Protein AF-A0A170S9W8-F1 (afdb_monomer)

Foldseek 3Di:
DDDFAKWWKWKDFAPDPWIWTDMWGQDPQQWTWDKTDTPDDDWKIKTKIWGWDDDPDPPAFIKIFIKIWIFTPDVPGDTDDIDTDIFTFDDDPNKTWGDDPGMIMITHPPDPPPPPDDDDPPPPDDPDDDDDDDDDDDDDDDDDDDDDDDDDD

Nearest PDB structures (foldseek):
  6x1k-assembly1_A  TM=5.257E-01  e=1.165E+00  synthetic construct
  2y0k-assembly1_A  TM=4.604E-01  e=7.421E+00  Pseudomonas aeruginosa PAO1

Sequence (153 aa):
MTIFGEFDVNITINGNPMHYVGKITVDSDGNFNTDLHLDHGVGTLGHFTGHLDFSDDDDETPILCYEFTQHALSPGLPEVGEHSGYVESVSKEGDLVFNGHDITISFHKAEEQNVQKVQEEEQEAAEIQPQEAQEVQPQEAQEVQPQEVQNAE

pLDDT: mean 74.1, std 22.38, range [33.66, 97.31]

Radius of gyration: 29.6 Å; Cα contacts (8 Å, |Δi|>4): 264; chains: 1; bounding box: 52×80×70 Å

Mean predicted aligned error: 15.27 Å

Solvent-accessible surface area (backbone atoms only — not comparable to full-atom values): 9623 Å² total; per-residue (Å²): 107,90,85,64,44,62,24,40,36,42,39,38,40,64,99,48,94,60,41,34,34,42,59,44,53,31,41,98,84,25,35,36,74,35,68,26,40,44,74,74,78,85,58,54,39,34,41,42,35,36,36,49,49,70,68,94,52,70,85,62,69,46,30,40,38,40,40,37,37,31,24,38,80,52,96,81,48,54,76,78,48,76,50,72,53,76,29,57,44,45,83,52,99,84,27,45,32,27,72,48,96,55,37,38,41,35,39,35,66,64,68,82,74,74,91,76,84,84,86,90,84,82,91,85,85,78,95,73,84,90,77,80,90,83,91,81,88,91,84,77,90,79,89,84,87,88,83,79,90,84,82,87,134

Secondary structure (DSSP, 8-state):
----EEEEEEEEETTS--EEEEEEEE-TTSEEEEEEEESS-SSEEEEEEEEEE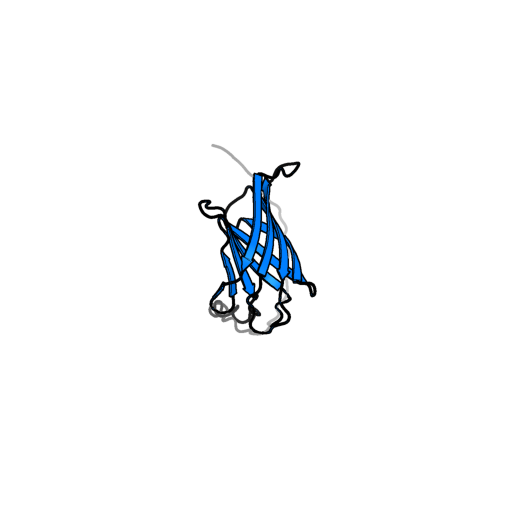--SSTTPPPEEEEEEEEEESSTT--EEEEEEEEEEEEEETTEEEEE-SSEEEEEEE--------S-SS--SS----------------------------

Structure (mmCIF, N/CA/C/O backbone):
data_AF-A0A170S9W8-F1
#
_entry.id   AF-A0A170S9W8-F1
#
loop_
_atom_site.group_PDB
_atom_site.id
_atom_site.type_symbol
_atom_site.label_atom_id
_atom_site.label_alt_id
_atom_site.label_comp_id
_atom_site.label_asym_id
_atom_site.label_entity_id
_atom_site.label_seq_id
_atom_site.pdbx_PDB_ins_code
_atom_site.Cartn_x
_atom_site.Cartn_y
_atom_site.Cartn_z
_atom_site.occupancy
_atom_site.B_iso_or_equiv
_atom_site.auth_seq_id
_atom_site.auth_comp_id
_atom_site.auth_asym_id
_atom_site.auth_atom_id
_atom_site.pdbx_PDB_model_num
ATOM 1 N N . MET A 1 1 ? 13.539 -4.249 -15.053 1.00 54.19 1 MET A N 1
ATOM 2 C CA . MET A 1 1 ? 12.972 -5.488 -14.433 1.00 54.19 1 MET A CA 1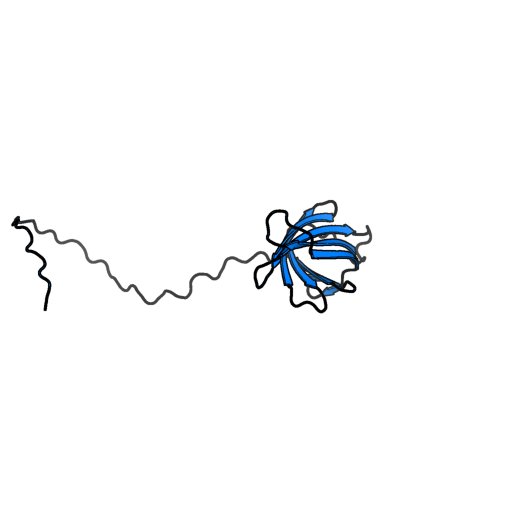
ATOM 3 C C . MET A 1 1 ? 11.504 -5.280 -14.070 1.00 54.19 1 MET A C 1
ATOM 5 O O . MET A 1 1 ? 11.224 -4.509 -13.165 1.00 54.19 1 MET A O 1
ATOM 9 N N . THR A 1 2 ? 10.560 -5.952 -14.734 1.00 59.78 2 THR A N 1
ATOM 10 C CA . THR A 1 2 ? 9.125 -5.750 -14.460 1.00 59.78 2 THR A CA 1
ATOM 11 C C . THR A 1 2 ? 8.618 -6.672 -13.348 1.00 59.78 2 THR A C 1
ATOM 13 O O . THR A 1 2 ? 8.857 -7.882 -13.384 1.00 59.78 2 THR A O 1
ATOM 16 N N . ILE A 1 3 ? 7.954 -6.104 -12.337 1.00 71.75 3 ILE A N 1
ATOM 17 C CA . ILE A 1 3 ? 7.561 -6.799 -11.104 1.00 71.75 3 ILE A CA 1
ATOM 18 C C . ILE A 1 3 ? 6.029 -6.875 -11.053 1.00 71.75 3 ILE A C 1
ATOM 20 O O . ILE A 1 3 ? 5.367 -5.977 -10.551 1.00 71.75 3 ILE A O 1
ATOM 24 N N . PHE A 1 4 ? 5.475 -7.961 -11.593 1.00 84.25 4 PHE A N 1
ATOM 25 C CA . PHE A 1 4 ? 4.040 -8.263 -11.566 1.00 84.25 4 PHE A CA 1
ATOM 26 C C . PHE A 1 4 ? 3.780 -9.566 -10.813 1.00 84.25 4 PHE A C 1
ATOM 28 O O . PHE A 1 4 ? 4.656 -10.436 -10.762 1.00 84.25 4 PHE A O 1
ATOM 35 N N . GLY A 1 5 ? 2.565 -9.729 -10.288 1.00 88.38 5 GLY A N 1
ATOM 36 C CA . GLY A 1 5 ? 2.130 -10.959 -9.625 1.00 88.38 5 GLY A CA 1
ATOM 37 C C . GLY A 1 5 ? 1.759 -10.779 -8.157 1.00 88.38 5 GLY A C 1
ATOM 38 O O . GLY A 1 5 ? 1.448 -9.677 -7.709 1.00 88.38 5 GLY A O 1
ATOM 39 N N . GLU A 1 6 ? 1.729 -11.897 -7.435 1.00 93.00 6 GLU A N 1
ATOM 40 C CA . GLU A 1 6 ? 1.321 -11.945 -6.031 1.00 93.00 6 GLU A CA 1
ATOM 41 C C . GLU A 1 6 ? 2.486 -11.595 -5.096 1.00 93.00 6 GLU A C 1
ATOM 43 O O . GLU A 1 6 ? 3.599 -12.108 -5.251 1.00 93.00 6 GLU A O 1
ATOM 48 N N . PHE A 1 7 ? 2.204 -10.752 -4.105 1.00 92.62 7 PHE A N 1
ATOM 49 C CA . PHE A 1 7 ? 3.130 -10.393 -3.035 1.00 92.62 7 PHE A CA 1
ATOM 50 C C . PHE A 1 7 ? 2.437 -10.511 -1.686 1.00 92.62 7 PHE A C 1
ATOM 52 O O . PHE A 1 7 ? 1.280 -10.106 -1.540 1.00 92.62 7 PHE A O 1
ATOM 59 N N . ASP A 1 8 ? 3.180 -10.991 -0.696 1.00 94.62 8 ASP A N 1
ATOM 60 C CA . ASP A 1 8 ? 2.837 -10.778 0.701 1.00 94.62 8 ASP A CA 1
ATOM 61 C C . ASP A 1 8 ? 3.219 -9.338 1.069 1.00 94.62 8 ASP A C 1
ATOM 63 O O . ASP A 1 8 ? 4.320 -8.869 0.765 1.00 94.62 8 ASP A O 1
ATOM 67 N N . VAL A 1 9 ? 2.299 -8.618 1.703 1.00 95.44 9 VAL A N 1
ATOM 68 C CA . VAL A 1 9 ? 2.466 -7.209 2.064 1.00 95.44 9 VAL A CA 1
ATOM 69 C C . VAL A 1 9 ? 2.449 -7.058 3.567 1.00 95.44 9 VAL A C 1
ATOM 71 O O . VAL A 1 9 ? 1.549 -7.568 4.234 1.00 95.44 9 VAL A O 1
ATOM 74 N N . ASN A 1 10 ? 3.408 -6.289 4.075 1.00 95.50 10 ASN A N 1
ATOM 75 C CA . ASN A 1 10 ? 3.448 -5.836 5.457 1.00 95.50 10 ASN A CA 1
ATOM 76 C C . ASN A 1 10 ? 3.433 -4.302 5.491 1.00 95.50 10 ASN A C 1
ATOM 78 O O . ASN A 1 10 ? 4.193 -3.649 4.772 1.00 95.50 10 ASN A O 1
ATOM 82 N N . ILE A 1 11 ? 2.579 -3.722 6.334 1.00 96.06 11 ILE A N 1
ATOM 83 C CA . ILE A 1 11 ? 2.462 -2.276 6.541 1.00 96.06 11 ILE A CA 1
ATOM 84 C C . ILE A 1 11 ? 2.597 -1.956 8.026 1.00 96.06 11 ILE A C 1
ATOM 86 O O . ILE A 1 11 ? 1.818 -2.422 8.859 1.00 96.06 11 ILE A O 1
ATOM 90 N N . THR A 1 12 ? 3.559 -1.096 8.348 1.00 94.81 12 THR A N 1
ATOM 91 C CA . THR A 1 12 ? 3.777 -0.560 9.696 1.00 94.81 12 THR A CA 1
ATOM 92 C C . THR A 1 12 ? 3.592 0.950 9.691 1.00 94.81 12 THR A C 1
ATOM 94 O O . THR A 1 12 ? 4.247 1.646 8.919 1.00 94.81 12 THR A O 1
ATOM 97 N N . ILE A 1 13 ? 2.754 1.470 10.589 1.00 92.06 13 ILE A N 1
ATOM 98 C CA . ILE A 1 13 ? 2.615 2.916 10.806 1.00 92.06 13 ILE A CA 1
ATOM 99 C C . ILE A 1 13 ? 3.632 3.348 11.872 1.00 92.06 13 ILE A C 1
ATOM 101 O O . ILE A 1 13 ? 3.617 2.868 13.006 1.00 92.06 13 ILE A O 1
ATOM 105 N N . ASN A 1 14 ? 4.528 4.268 11.530 1.00 87.06 14 ASN A N 1
ATOM 106 C CA . ASN A 1 14 ? 5.609 4.714 12.404 1.00 87.06 14 ASN A CA 1
ATOM 107 C C . ASN A 1 14 ? 5.049 5.378 13.673 1.00 87.06 14 ASN A C 1
ATOM 109 O O . ASN A 1 14 ? 4.247 6.306 13.619 1.00 87.06 14 ASN A O 1
ATOM 113 N N . GLY A 1 15 ? 5.503 4.919 14.842 1.00 83.19 15 GLY A N 1
ATOM 114 C CA . GLY A 1 15 ? 5.020 5.421 16.135 1.00 83.19 15 GLY A CA 1
ATOM 115 C C . GLY A 1 15 ? 3.678 4.832 16.589 1.00 83.19 15 GLY A C 1
ATOM 116 O O . GLY A 1 15 ? 3.198 5.194 17.664 1.00 83.19 15 GLY A O 1
ATOM 117 N N . ASN A 1 16 ? 3.101 3.900 15.826 1.00 83.19 16 ASN A N 1
ATOM 118 C CA . ASN A 1 16 ? 1.893 3.158 16.171 1.00 83.19 16 ASN A CA 1
ATOM 119 C C . ASN A 1 16 ? 2.210 1.645 16.213 1.00 83.19 16 ASN A C 1
ATOM 121 O O . ASN A 1 16 ? 2.889 1.145 15.322 1.00 83.19 16 ASN A O 1
ATOM 125 N N . PRO A 1 17 ? 1.753 0.887 17.230 1.00 82.81 17 PRO A N 1
ATOM 126 C CA . PRO A 1 17 ? 1.968 -0.562 17.285 1.00 82.81 17 PRO A CA 1
ATOM 127 C C . PRO A 1 17 ? 1.144 -1.369 16.266 1.00 82.81 17 PRO A C 1
ATOM 129 O O . PRO A 1 17 ? 1.273 -2.590 16.228 1.00 82.81 17 PRO A O 1
ATOM 132 N N . MET A 1 18 ? 0.259 -0.736 15.490 1.00 87.00 18 MET A N 1
ATOM 133 C CA . MET A 1 18 ? -0.545 -1.426 14.481 1.00 87.00 18 MET A CA 1
ATOM 134 C C . MET A 1 18 ? 0.316 -1.896 13.305 1.00 87.00 18 MET A C 1
ATOM 136 O O . MET A 1 18 ? 0.982 -1.096 12.646 1.00 87.00 18 MET A O 1
ATOM 140 N N . HIS A 1 19 ? 0.227 -3.194 13.031 1.00 93.50 19 HIS A N 1
ATOM 141 C CA . HIS A 1 19 ? 0.875 -3.872 11.917 1.00 93.50 19 HIS A CA 1
ATOM 142 C C . HIS A 1 19 ? -0.198 -4.544 11.058 1.00 93.50 19 HIS A C 1
ATOM 144 O O . HIS A 1 19 ? -1.011 -5.305 11.592 1.00 93.50 19 HIS A O 1
ATOM 150 N N . TYR A 1 20 ? -0.229 -4.240 9.761 1.00 95.12 20 TYR A N 1
ATOM 151 C CA . TYR A 1 20 ? -1.188 -4.807 8.815 1.00 95.12 20 TYR A CA 1
ATOM 152 C C . TYR A 1 20 ? -0.493 -5.739 7.843 1.00 95.12 20 TYR A C 1
ATOM 154 O O . TYR A 1 20 ? 0.566 -5.411 7.313 1.00 95.12 20 TYR A O 1
ATOM 162 N N . VAL A 1 21 ? -1.130 -6.873 7.585 1.00 95.62 21 VAL A N 1
ATOM 163 C CA . VAL A 1 21 ? -0.624 -7.918 6.706 1.00 95.62 21 VAL A CA 1
ATOM 164 C C . VAL A 1 21 ? -1.707 -8.394 5.756 1.00 95.62 21 VAL A C 1
ATOM 166 O O . VAL A 1 21 ? -2.905 -8.352 6.056 1.00 95.62 21 VAL A O 1
ATOM 169 N N . GLY A 1 22 ? -1.283 -8.861 4.593 1.00 94.62 22 GLY A N 1
ATOM 170 C CA . GLY A 1 22 ? -2.172 -9.436 3.600 1.00 94.62 22 GLY A CA 1
ATOM 171 C C . GLY A 1 22 ? -1.440 -9.716 2.304 1.00 94.62 22 GLY A C 1
ATOM 172 O O . GLY A 1 22 ? -0.214 -9.787 2.270 1.00 94.62 22 GLY A O 1
ATOM 173 N N . LYS A 1 23 ? -2.211 -9.879 1.234 1.00 95.50 23 LYS A N 1
ATOM 174 C CA . LYS A 1 23 ? -1.688 -10.162 -0.098 1.00 95.50 23 LYS A CA 1
ATOM 175 C C . LYS A 1 23 ? -2.170 -9.114 -1.081 1.00 95.50 23 LYS A C 1
ATOM 177 O O . LYS A 1 23 ? -3.333 -8.710 -1.032 1.00 95.50 23 LYS A O 1
ATOM 182 N N . ILE A 1 24 ? -1.296 -8.721 -1.996 1.00 94.75 24 ILE A N 1
ATOM 183 C CA . ILE A 1 24 ? -1.669 -7.958 -3.189 1.00 94.75 24 ILE A CA 1
ATOM 184 C C . ILE A 1 24 ? -1.387 -8.787 -4.430 1.00 94.75 24 ILE A C 1
ATOM 186 O O . ILE A 1 24 ? -0.506 -9.644 -4.443 1.00 94.75 24 ILE A O 1
ATOM 190 N N . THR A 1 25 ? -2.116 -8.494 -5.496 1.00 94.69 25 THR A N 1
ATOM 191 C CA . THR A 1 25 ? -1.744 -8.898 -6.849 1.00 94.69 25 THR A CA 1
ATOM 192 C C . THR A 1 25 ? -1.530 -7.629 -7.652 1.00 94.69 25 THR A C 1
ATOM 194 O O . THR A 1 25 ? -2.471 -6.860 -7.831 1.00 94.69 25 THR A O 1
ATOM 197 N N . VAL A 1 26 ? -0.296 -7.410 -8.094 1.00 93.06 26 VAL A N 1
ATOM 198 C CA . VAL A 1 26 ? 0.061 -6.295 -8.973 1.00 93.06 26 VAL A CA 1
ATOM 199 C C . VAL A 1 26 ? -0.236 -6.721 -10.405 1.00 93.06 26 VAL A C 1
ATOM 201 O O . VAL A 1 26 ? 0.336 -7.707 -10.889 1.00 93.06 26 VAL A O 1
ATOM 204 N N . ASP A 1 27 ? -1.155 -6.012 -11.057 1.00 93.25 27 ASP A N 1
ATOM 205 C CA . ASP A 1 27 ? -1.533 -6.272 -12.445 1.00 93.25 27 ASP A CA 1
ATOM 206 C C . ASP A 1 27 ? -0.471 -5.790 -13.447 1.00 93.25 27 ASP A C 1
ATOM 208 O O . ASP A 1 27 ? 0.544 -5.204 -13.077 1.00 93.25 27 ASP A O 1
ATOM 212 N N . SER A 1 28 ? -0.686 -6.060 -14.738 1.00 90.38 28 SER A N 1
ATOM 213 C CA . SER A 1 28 ? 0.249 -5.671 -15.805 1.00 90.38 28 SER A CA 1
ATOM 214 C C . SER A 1 28 ? 0.400 -4.162 -15.989 1.00 90.38 28 SER A C 1
ATOM 216 O O . SER A 1 28 ? 1.342 -3.730 -16.647 1.00 90.38 28 SER A O 1
ATOM 218 N N . ASP A 1 29 ? -0.529 -3.383 -15.444 1.00 91.00 29 ASP A N 1
ATOM 219 C CA . ASP A 1 29 ? -0.498 -1.928 -15.444 1.00 91.0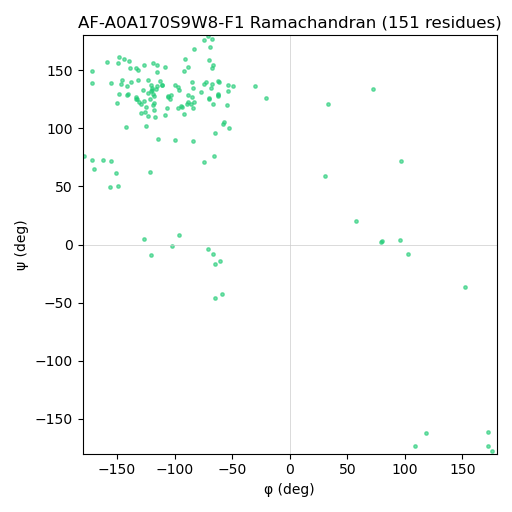0 29 ASP A CA 1
ATOM 220 C C . ASP A 1 29 ? 0.086 -1.398 -14.122 1.00 91.00 29 ASP A C 1
ATOM 222 O O . ASP A 1 29 ? 0.018 -0.202 -13.871 1.00 91.00 29 ASP A O 1
ATOM 226 N N . GLY A 1 30 ? 0.631 -2.262 -13.257 1.00 91.81 30 GLY A N 1
ATOM 227 C CA . GLY A 1 30 ? 1.241 -1.891 -11.981 1.00 91.81 30 GLY A CA 1
ATOM 228 C C . GLY A 1 30 ? 0.247 -1.616 -10.849 1.00 91.81 30 GLY A C 1
ATOM 229 O O . GLY A 1 30 ? 0.678 -1.267 -9.751 1.00 91.81 30 GLY A O 1
ATOM 230 N N . ASN A 1 31 ? -1.061 -1.765 -11.067 1.00 95.69 31 ASN A N 1
ATOM 231 C CA . ASN A 1 31 ? -2.081 -1.418 -10.077 1.00 95.69 31 ASN A CA 1
ATOM 232 C C . ASN A 1 31 ? -2.395 -2.580 -9.135 1.00 95.69 31 ASN A C 1
ATOM 234 O O . ASN A 1 31 ? -2.301 -3.756 -9.494 1.00 95.69 31 ASN A O 1
ATOM 238 N N . PHE A 1 32 ? -2.843 -2.237 -7.929 1.00 96.00 32 PHE A N 1
ATOM 239 C CA . PHE A 1 32 ? -3.408 -3.182 -6.975 1.00 96.00 32 PHE A CA 1
ATOM 240 C C . PHE A 1 32 ? -4.463 -2.514 -6.082 1.00 96.00 32 PHE A C 1
ATOM 242 O O . PHE A 1 32 ? -4.466 -1.302 -5.857 1.00 96.00 32 PHE A O 1
ATOM 249 N N . ASN A 1 33 ? -5.364 -3.336 -5.550 1.00 97.00 33 ASN A N 1
ATOM 250 C CA . ASN A 1 33 ? -6.371 -2.954 -4.568 1.00 97.00 33 ASN A CA 1
ATOM 251 C C . ASN A 1 33 ? -6.656 -4.179 -3.691 1.00 97.00 33 ASN A C 1
ATOM 253 O O . ASN A 1 33 ? -7.006 -5.238 -4.216 1.00 97.00 33 ASN A O 1
ATOM 257 N N . THR A 1 34 ? -6.460 -4.055 -2.381 1.00 95.31 34 THR A N 1
ATOM 258 C CA . THR A 1 34 ? -6.682 -5.151 -1.441 1.00 95.31 34 THR A CA 1
ATOM 259 C C . THR A 1 34 ? -7.136 -4.649 -0.080 1.00 95.31 34 THR A C 1
ATOM 261 O O . THR A 1 34 ? -6.885 -3.509 0.309 1.00 95.31 34 THR A O 1
ATOM 264 N N . ASP A 1 35 ? -7.724 -5.562 0.677 1.00 94.50 35 ASP A N 1
ATOM 265 C CA . ASP A 1 35 ? -7.970 -5.390 2.096 1.00 94.50 35 ASP A CA 1
ATOM 266 C C . ASP A 1 35 ? -6.888 -6.128 2.901 1.00 94.50 35 ASP A C 1
ATOM 268 O O . ASP A 1 35 ? -6.513 -7.262 2.597 1.00 94.50 35 ASP A O 1
ATOM 272 N N . LEU A 1 36 ? -6.393 -5.481 3.950 1.00 94.12 36 LEU A N 1
ATOM 273 C CA . LEU A 1 36 ? -5.385 -5.977 4.876 1.00 94.12 36 LEU A CA 1
ATOM 274 C C . LEU A 1 36 ? -5.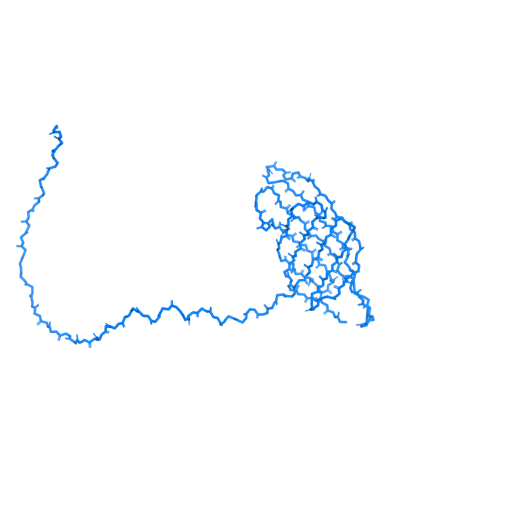981 -6.140 6.273 1.00 94.12 36 LEU A C 1
ATOM 276 O O . LEU A 1 36 ? -6.834 -5.367 6.728 1.00 94.12 36 LEU A O 1
ATOM 280 N N . HIS A 1 37 ? -5.472 -7.125 6.999 1.00 92.19 37 HIS A N 1
ATOM 281 C CA . HIS A 1 37 ? -5.872 -7.396 8.372 1.00 92.19 37 HIS A CA 1
ATOM 282 C C . HIS A 1 37 ? -4.758 -7.015 9.337 1.00 92.19 37 HIS A C 1
ATOM 284 O O . HIS A 1 37 ? -3.583 -7.042 8.984 1.00 92.19 37 HIS A O 1
ATOM 290 N N . LEU A 1 38 ? -5.124 -6.674 10.572 1.00 92.12 38 LEU A N 1
ATOM 291 C CA . LEU A 1 38 ? -4.138 -6.559 11.638 1.00 92.12 38 LEU A CA 1
ATOM 292 C C . LEU A 1 38 ? -3.477 -7.922 11.866 1.00 92.12 38 LEU A C 1
ATOM 294 O O . LEU A 1 38 ? -4.171 -8.911 12.093 1.00 92.12 38 LEU A O 1
ATOM 298 N N . ASP A 1 39 ? -2.149 -7.946 11.862 1.00 90.12 39 ASP A N 1
ATOM 299 C CA . ASP A 1 39 ? -1.349 -9.131 12.186 1.00 90.12 39 ASP A CA 1
ATOM 300 C C . ASP A 1 39 ? -1.661 -9.627 13.603 1.00 90.12 39 ASP A C 1
ATOM 302 O O . ASP A 1 39 ? -1.863 -10.813 13.873 1.00 90.12 39 ASP A O 1
ATOM 306 N N . HIS A 1 40 ? -1.777 -8.674 14.530 1.00 84.00 40 HIS A N 1
ATOM 307 C CA . HIS A 1 40 ? -2.101 -8.931 15.922 1.00 84.00 40 HIS A CA 1
ATOM 308 C C . HIS A 1 40 ? -3.205 -7.988 16.406 1.00 84.00 40 HIS A C 1
ATOM 310 O O . HIS A 1 40 ? -3.077 -6.765 16.359 1.00 84.00 40 HIS A O 1
ATOM 316 N N . GLY A 1 41 ? -4.274 -8.573 16.946 1.00 73.81 41 GLY A N 1
ATOM 317 C CA . GLY A 1 41 ? -5.375 -7.848 17.576 1.00 73.81 41 GLY A CA 1
ATOM 318 C C . GLY A 1 41 ? -6.675 -7.869 16.775 1.00 73.81 41 GLY A C 1
ATOM 319 O O . GLY A 1 41 ? -6.828 -8.584 15.792 1.00 73.81 41 GLY A O 1
ATOM 320 N N . VAL A 1 42 ? -7.647 -7.098 17.257 1.00 72.44 42 VAL A N 1
ATOM 321 C CA . VAL A 1 42 ? -8.962 -6.909 16.634 1.00 72.44 42 VAL A CA 1
ATOM 322 C C . VAL A 1 42 ? -9.320 -5.431 16.717 1.00 72.44 42 VAL A C 1
ATOM 324 O O . VAL A 1 42 ? -9.083 -4.801 17.747 1.00 72.44 42 VAL A O 1
ATOM 327 N N . GLY A 1 43 ? -9.908 -4.867 15.664 1.00 72.31 43 GLY A N 1
ATOM 328 C CA . GLY A 1 43 ? -10.495 -3.527 15.753 1.00 72.31 43 GLY A CA 1
ATOM 329 C C . GLY A 1 43 ? -10.523 -2.745 14.451 1.00 72.31 43 GLY A C 1
ATOM 330 O O . GLY A 1 43 ? -11.507 -2.048 14.206 1.00 72.31 43 GLY A O 1
ATOM 331 N N . THR A 1 44 ? -9.498 -2.882 13.614 1.00 82.00 44 THR A N 1
ATOM 332 C CA . THR A 1 44 ? -9.401 -2.143 12.353 1.00 82.00 44 THR A CA 1
ATOM 333 C C . THR A 1 44 ? -9.056 -3.048 11.180 1.00 82.00 44 THR A C 1
ATOM 335 O O . THR A 1 44 ? -8.401 -4.079 11.334 1.00 82.00 44 THR A O 1
ATOM 338 N N . LEU A 1 45 ? -9.540 -2.654 10.009 1.00 89.56 45 LEU A N 1
ATOM 339 C CA . LEU A 1 45 ? -9.288 -3.282 8.718 1.00 89.56 45 LEU A CA 1
ATOM 340 C C . LEU A 1 45 ? -8.627 -2.223 7.836 1.00 89.56 45 LEU A C 1
ATOM 342 O O . LEU A 1 45 ? -9.052 -1.069 7.857 1.00 89.56 45 LEU A O 1
ATOM 346 N N . GLY A 1 46 ? -7.544 -2.580 7.160 1.00 92.81 46 GLY A N 1
ATOM 347 C CA . GLY A 1 46 ? -6.830 -1.660 6.285 1.00 92.81 46 GLY A CA 1
ATOM 348 C C . GLY A 1 46 ? -7.295 -1.846 4.849 1.00 92.81 46 GLY A C 1
ATOM 349 O O . GLY A 1 46 ? -7.361 -2.981 4.404 1.00 92.81 46 GLY A O 1
ATOM 350 N N . HIS A 1 47 ? -7.593 -0.782 4.120 1.00 95.19 47 HIS A N 1
ATOM 351 C CA . HIS A 1 47 ? -7.771 -0.837 2.675 1.00 95.19 47 HIS A CA 1
ATOM 352 C C . HIS A 1 47 ? -6.529 -0.245 2.021 1.00 95.19 47 HIS A C 1
ATOM 354 O O . HIS A 1 47 ? -6.110 0.860 2.363 1.00 95.19 47 HIS A O 1
ATOM 360 N N . PHE A 1 48 ? -5.899 -1.001 1.130 1.00 97.12 48 PHE A N 1
ATOM 361 C CA . PHE A 1 48 ? -4.626 -0.644 0.527 1.00 97.12 48 PHE A CA 1
ATOM 362 C C 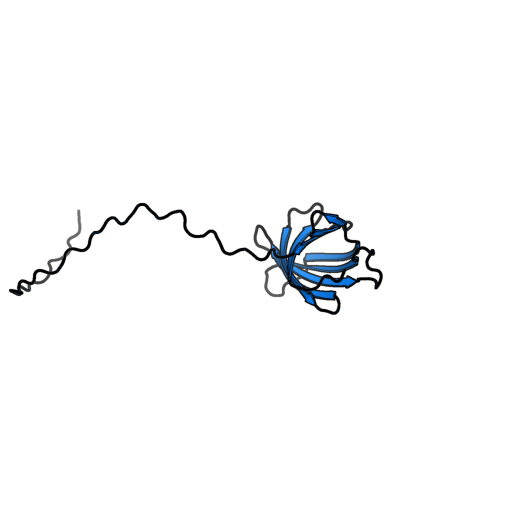. PHE A 1 48 ? -4.737 -0.661 -0.990 1.00 97.12 48 PHE A C 1
ATOM 364 O O . PHE A 1 48 ? -4.987 -1.697 -1.611 1.00 97.12 48 PHE A O 1
ATOM 371 N N . THR A 1 49 ? -4.518 0.502 -1.588 1.00 97.31 49 THR A N 1
ATOM 372 C CA . THR A 1 49 ? -4.514 0.680 -3.035 1.00 97.31 49 THR A CA 1
ATOM 373 C C . THR A 1 49 ? -3.224 1.343 -3.471 1.00 97.31 49 THR A C 1
ATOM 375 O O . THR A 1 49 ? -2.569 2.052 -2.700 1.00 97.31 49 THR A O 1
ATOM 378 N N . GLY A 1 50 ? -2.838 1.108 -4.716 1.00 96.62 50 GLY A N 1
ATOM 379 C CA . GLY A 1 50 ? -1.672 1.771 -5.255 1.00 96.62 50 GLY A CA 1
ATOM 380 C C . GLY A 1 50 ? -1.303 1.332 -6.654 1.00 96.62 50 GLY A C 1
ATOM 381 O O . GLY A 1 50 ? -1.980 0.526 -7.293 1.00 96.62 50 GLY A O 1
ATOM 382 N N . HIS A 1 51 ? -0.207 1.921 -7.104 1.00 95.44 51 HIS A N 1
ATOM 383 C CA . HIS A 1 51 ? 0.377 1.750 -8.416 1.00 95.44 51 HIS A CA 1
ATOM 384 C C . HIS A 1 51 ? 1.900 1.723 -8.280 1.00 95.44 51 HIS A C 1
ATOM 386 O O . HIS A 1 51 ? 2.485 2.608 -7.648 1.00 95.44 51 HIS A O 1
ATOM 392 N N . LEU A 1 52 ? 2.529 0.705 -8.857 1.00 92.00 52 LEU A N 1
ATOM 393 C CA . LEU A 1 52 ? 3.972 0.648 -9.039 1.00 92.00 52 LEU A CA 1
ATOM 394 C C . LEU A 1 52 ? 4.319 1.229 -10.405 1.00 92.00 52 LEU A C 1
ATOM 396 O O . LEU A 1 52 ? 4.002 0.631 -11.432 1.00 92.00 52 LEU A O 1
ATOM 400 N N . ASP A 1 53 ? 4.983 2.378 -10.384 1.00 88.69 53 ASP A N 1
ATOM 401 C CA . ASP A 1 53 ? 5.567 2.975 -11.574 1.00 88.69 53 ASP A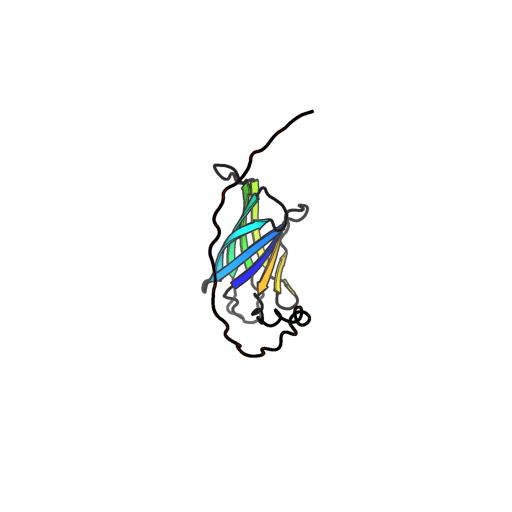 CA 1
ATOM 402 C C . ASP A 1 53 ? 6.957 2.370 -11.800 1.00 88.69 53 ASP A C 1
ATOM 404 O O . ASP A 1 53 ? 7.809 2.327 -10.897 1.00 88.69 53 ASP A O 1
ATOM 408 N N . PHE A 1 54 ? 7.153 1.873 -13.015 1.00 78.06 54 PHE A N 1
ATOM 409 C CA . PHE A 1 54 ? 8.415 1.361 -13.513 1.00 78.06 54 PHE A CA 1
ATOM 410 C C . PHE A 1 54 ? 8.772 2.230 -14.705 1.00 78.06 54 PHE A C 1
ATOM 412 O O . PHE A 1 54 ? 8.027 2.253 -15.687 1.00 78.06 54 PHE A O 1
ATOM 419 N N . SER A 1 55 ? 9.909 2.912 -14.661 1.00 68.69 55 SER A N 1
ATOM 420 C CA . SER A 1 55 ? 10.392 3.497 -15.899 1.00 68.69 55 SER A CA 1
ATOM 421 C C . SER A 1 55 ? 10.878 2.403 -16.847 1.00 68.69 55 SER A C 1
ATOM 423 O O . SER A 1 55 ? 11.191 1.275 -16.452 1.00 68.69 55 SER A O 1
ATOM 425 N N . ASP A 1 56 ? 10.929 2.752 -18.129 1.00 63.00 56 ASP A N 1
ATOM 426 C CA . ASP A 1 56 ? 11.382 1.857 -19.193 1.00 63.00 56 ASP A CA 1
ATOM 427 C C . ASP A 1 56 ? 12.883 1.510 -19.091 1.00 63.00 56 ASP A C 1
ATOM 429 O O . ASP A 1 56 ? 13.368 0.650 -19.832 1.00 63.00 56 ASP A O 1
ATOM 433 N N . ASP A 1 57 ? 13.622 2.161 -18.187 1.00 65.62 57 ASP A N 1
ATOM 434 C CA . ASP A 1 57 ? 15.040 1.917 -17.962 1.00 65.62 57 ASP A CA 1
ATOM 435 C C . ASP A 1 57 ? 15.232 0.796 -16.927 1.00 65.62 57 ASP A C 1
ATOM 437 O O . ASP A 1 57 ? 14.791 0.866 -15.782 1.00 65.62 57 ASP A O 1
ATOM 441 N N . ASP A 1 58 ? 15.940 -0.262 -17.331 1.00 59.00 58 ASP A N 1
ATOM 442 C CA . ASP A 1 58 ? 16.097 -1.499 -16.550 1.00 59.00 58 ASP A CA 1
ATOM 443 C C . ASP A 1 58 ? 16.771 -1.328 -15.173 1.00 59.00 58 ASP A C 1
ATOM 445 O O . ASP A 1 58 ? 16.683 -2.240 -14.343 1.00 59.00 58 ASP A O 1
ATOM 449 N N . ASP A 1 59 ? 17.407 -0.179 -14.940 1.00 62.78 59 ASP A N 1
ATOM 450 C CA . ASP A 1 59 ? 18.177 0.157 -13.740 1.00 62.78 59 ASP A CA 1
ATOM 451 C C . ASP A 1 59 ? 17.429 1.081 -12.762 1.00 62.78 59 ASP A C 1
ATOM 453 O O . ASP A 1 59 ? 17.978 1.422 -11.710 1.00 62.78 59 ASP A O 1
ATOM 457 N N . GLU A 1 60 ? 16.206 1.513 -13.078 1.00 71.69 60 GLU A N 1
ATOM 458 C CA . GLU A 1 60 ? 15.467 2.399 -12.184 1.00 71.69 60 GLU A CA 1
ATOM 459 C C . GLU A 1 60 ? 14.706 1.648 -11.090 1.00 71.69 60 GLU A C 1
ATOM 461 O O . GLU A 1 60 ? 14.103 0.585 -11.258 1.00 71.69 60 GLU A O 1
ATOM 466 N N . THR A 1 61 ? 14.768 2.254 -9.915 1.00 83.81 61 THR A N 1
ATOM 467 C CA . THR A 1 61 ? 14.127 1.810 -8.690 1.00 83.81 61 THR A CA 1
ATOM 468 C C . THR A 1 61 ? 12.607 1.984 -8.804 1.00 83.81 61 THR A C 1
ATOM 470 O O . THR A 1 61 ? 12.164 3.109 -9.027 1.00 83.81 61 THR A O 1
ATOM 473 N N . PRO A 1 62 ? 11.790 0.935 -8.578 1.00 87.81 62 PRO A N 1
ATOM 474 C CA . PRO A 1 62 ? 10.333 1.062 -8.585 1.00 87.81 62 PRO A CA 1
ATOM 475 C C . PRO A 1 62 ? 9.835 2.156 -7.636 1.00 87.81 62 PRO A C 1
ATOM 477 O O . PRO A 1 62 ? 10.295 2.231 -6.488 1.00 87.81 62 PRO A O 1
ATOM 480 N N . ILE A 1 63 ? 8.867 2.954 -8.089 1.00 91.31 63 ILE A N 1
ATOM 481 C CA . ILE A 1 63 ? 8.193 3.978 -7.282 1.00 91.31 63 ILE A CA 1
ATOM 482 C C . ILE A 1 63 ? 6.795 3.478 -6.934 1.00 91.31 63 ILE A C 1
ATOM 484 O O . ILE A 1 63 ? 6.019 3.111 -7.810 1.00 91.31 63 ILE A O 1
ATOM 488 N N . LEU A 1 64 ? 6.455 3.489 -5.648 1.00 94.31 64 LEU A N 1
ATOM 489 C CA . LEU A 1 64 ? 5.118 3.174 -5.169 1.00 94.31 64 LEU A CA 1
ATOM 490 C C . LEU A 1 64 ? 4.318 4.455 -4.937 1.00 94.31 64 LEU A C 1
ATOM 492 O O . LEU A 1 64 ? 4.646 5.244 -4.049 1.00 94.31 64 LEU A O 1
ATOM 496 N N . CYS A 1 65 ? 3.230 4.602 -5.685 1.00 95.50 65 CYS A N 1
ATOM 497 C CA . CYS A 1 65 ? 2.146 5.543 -5.426 1.00 95.50 65 CYS A CA 1
ATOM 498 C C . CYS A 1 65 ? 1.068 4.796 -4.634 1.00 95.50 65 CYS A C 1
ATOM 500 O O . CYS A 1 65 ? 0.541 3.809 -5.144 1.00 95.50 65 CYS A O 1
ATOM 502 N N . TYR A 1 66 ? 0.731 5.212 -3.414 1.00 96.25 66 TYR A N 1
ATOM 503 C CA . TYR A 1 66 ? -0.206 4.450 -2.579 1.00 96.25 66 TYR A CA 1
ATOM 504 C C . TYR A 1 66 ? -1.198 5.311 -1.802 1.00 96.25 66 TYR A C 1
ATOM 506 O O . TYR A 1 66 ? -0.936 6.475 -1.490 1.00 96.25 66 TYR A O 1
ATOM 514 N N . GLU A 1 67 ? -2.302 4.668 -1.430 1.00 96.94 67 GLU A N 1
ATOM 515 C CA . GLU A 1 67 ? -3.274 5.114 -0.440 1.00 96.94 67 GLU A CA 1
ATOM 516 C C . GLU A 1 67 ? -3.601 3.937 0.488 1.00 96.94 67 GLU A C 1
ATOM 518 O O . GLU A 1 67 ? -3.932 2.834 0.044 1.00 96.94 67 GLU A O 1
ATOM 523 N N . PHE A 1 68 ? -3.475 4.169 1.791 1.00 96.31 68 PHE A N 1
ATOM 524 C CA . PHE A 1 68 ? -3.791 3.221 2.844 1.00 96.31 68 PHE A CA 1
ATOM 525 C C . PHE A 1 68 ? -4.764 3.855 3.833 1.00 96.31 68 PHE A C 1
ATOM 527 O O . PHE A 1 68 ? -4.401 4.787 4.550 1.00 96.31 68 PHE A O 1
ATOM 534 N N . THR A 1 69 ? -5.981 3.329 3.908 1.00 94.25 69 THR A N 1
ATOM 535 C CA . THR A 1 69 ? -7.023 3.796 4.827 1.00 94.25 69 THR A CA 1
ATOM 536 C C . THR A 1 69 ? -7.325 2.740 5.879 1.00 94.25 69 THR A C 1
ATOM 538 O O . THR A 1 69 ? -7.343 1.539 5.627 1.00 94.25 69 THR A O 1
ATOM 541 N N . GLN A 1 70 ? -7.552 3.182 7.107 1.00 91.94 70 GLN A N 1
ATOM 542 C CA . GLN A 1 70 ? -7.894 2.331 8.235 1.00 91.94 70 GLN A CA 1
ATOM 543 C C . GLN A 1 70 ? -9.374 2.503 8.550 1.00 91.94 70 GLN A C 1
ATOM 545 O O . GLN A 1 70 ? -9.829 3.615 8.808 1.00 91.94 70 GLN A O 1
ATOM 550 N N . HIS A 1 71 ? -10.117 1.406 8.627 1.00 89.19 71 HIS A N 1
ATOM 551 C CA . HIS A 1 71 ? -11.539 1.404 8.960 1.00 89.19 71 HIS A CA 1
ATOM 552 C C . HIS A 1 71 ? -11.798 0.693 10.283 1.00 89.19 71 HIS A C 1
ATOM 554 O O . HIS A 1 71 ? -11.268 -0.390 10.527 1.00 89.19 71 HIS A O 1
ATOM 560 N N . ALA A 1 72 ? -12.653 1.260 11.134 1.00 84.12 72 ALA A N 1
ATOM 561 C CA . ALA A 1 72 ? -13.093 0.588 12.357 1.00 84.12 72 ALA A CA 1
ATOM 562 C C . ALA A 1 72 ? -14.092 -0.538 12.052 1.00 84.12 72 ALA A C 1
ATOM 564 O O . ALA A 1 72 ? -15.039 -0.332 11.298 1.00 84.12 72 ALA A O 1
ATOM 565 N N . LEU A 1 73 ? -13.964 -1.690 12.717 1.00 74.75 73 LEU A N 1
ATOM 566 C CA . LEU A 1 73 ? -14.875 -2.836 12.601 1.00 74.75 73 LEU A CA 1
ATOM 567 C C . LEU A 1 73 ? -16.212 -2.577 13.324 1.00 74.75 73 LEU A C 1
ATOM 569 O O . LEU A 1 73 ? -16.502 -3.139 14.380 1.00 74.75 73 LEU A O 1
ATOM 573 N N . SER A 1 74 ? -17.035 -1.689 12.771 1.00 68.25 74 SER A N 1
ATOM 574 C CA . SER A 1 74 ? -18.387 -1.391 13.252 1.00 68.25 74 SER A CA 1
ATOM 575 C C . SER A 1 74 ? -19.328 -1.094 12.077 1.00 68.25 74 SER A C 1
ATOM 577 O O . SER A 1 74 ? -18.852 -0.783 10.982 1.00 68.25 74 SER A O 1
ATOM 579 N N . PRO A 1 75 ? -20.660 -1.198 12.252 1.00 59.88 75 PRO A N 1
ATOM 580 C CA . PRO A 1 75 ? -21.603 -0.891 11.181 1.00 59.88 75 PRO A CA 1
ATOM 581 C C . PRO A 1 75 ? -21.361 0.518 10.622 1.00 59.88 75 PRO A C 1
ATOM 583 O O . PRO A 1 75 ? -21.442 1.498 11.358 1.00 59.88 75 PRO A O 1
ATOM 586 N N . GLY A 1 76 ? -21.064 0.607 9.323 1.00 67.25 76 GLY A N 1
ATOM 587 C CA . GLY A 1 76 ? -20.741 1.868 8.647 1.00 67.25 76 GLY A CA 1
ATOM 588 C C . GLY A 1 76 ? -19.248 2.194 8.510 1.00 67.25 76 GLY A C 1
ATOM 589 O O . GLY A 1 76 ? -18.962 3.271 8.004 1.00 67.25 76 GLY A O 1
ATOM 590 N N . LEU A 1 77 ? -18.339 1.296 8.935 1.00 70.88 77 LEU A N 1
ATOM 591 C CA . LEU A 1 77 ? -16.876 1.307 8.710 1.00 70.88 77 LEU A CA 1
ATOM 592 C C . LEU A 1 77 ? -16.251 2.716 8.586 1.00 70.88 77 LEU A C 1
ATOM 594 O O . LEU A 1 77 ? -15.657 3.037 7.553 1.00 70.88 77 LEU A O 1
ATOM 598 N N . PRO A 1 78 ? -16.390 3.583 9.608 1.00 79.94 78 PRO A N 1
ATOM 599 C CA . PRO A 1 78 ? -15.811 4.915 9.545 1.00 79.94 78 PRO A CA 1
ATOM 600 C C . PRO A 1 78 ? -14.289 4.814 9.425 1.00 79.94 78 PRO A C 1
ATOM 602 O O . PRO A 1 78 ? -1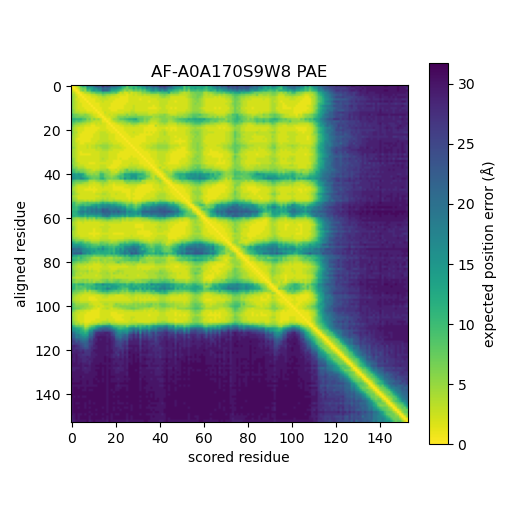3.660 3.963 10.065 1.00 79.94 78 PRO A O 1
ATOM 605 N N . GLU A 1 79 ? -13.721 5.691 8.606 1.00 85.75 79 GLU A N 1
ATOM 606 C CA . GLU A 1 79 ? -12.279 5.851 8.478 1.00 85.75 79 GLU A CA 1
ATOM 607 C C . GLU A 1 79 ? -11.704 6.451 9.769 1.00 85.75 79 GLU A C 1
ATOM 609 O O . GLU A 1 79 ? -12.272 7.380 10.353 1.00 85.75 79 GLU A O 1
ATOM 614 N N . VAL A 1 80 ? -10.604 5.878 10.248 1.00 87.88 80 VAL A N 1
ATOM 615 C CA . VAL A 1 80 ? -9.924 6.271 11.491 1.00 87.88 80 VAL A CA 1
ATOM 616 C C . VAL A 1 80 ? -8.478 6.714 11.271 1.00 87.88 80 VAL A C 1
ATOM 618 O O . VAL A 1 80 ? -7.862 7.232 12.202 1.00 87.88 80 VAL A O 1
ATOM 621 N N . GLY A 1 81 ? -7.949 6.533 10.063 1.00 88.19 81 GLY A N 1
ATOM 622 C CA . GLY A 1 81 ? -6.611 6.950 9.664 1.00 88.19 81 GLY A CA 1
ATOM 623 C C . GLY A 1 81 ? -6.412 6.766 8.165 1.00 88.19 81 GLY A C 1
ATOM 624 O O . GLY A 1 81 ? -6.999 5.860 7.576 1.00 88.19 81 GLY A O 1
ATOM 625 N N . GLU A 1 82 ? -5.584 7.616 7.572 1.00 92.94 82 GLU A N 1
ATOM 626 C CA . GLU A 1 82 ? -5.242 7.599 6.152 1.00 92.94 82 GLU A CA 1
ATOM 627 C C . GLU A 1 82 ? -3.758 7.943 6.001 1.00 92.94 82 GLU A C 1
ATOM 629 O O . GLU A 1 82 ? -3.255 8.866 6.648 1.00 92.94 82 GLU A O 1
ATOM 634 N N . HIS A 1 83 ? -3.072 7.203 5.136 1.00 94.06 83 HIS A N 1
ATOM 635 C CA . HIS A 1 83 ? -1.696 7.448 4.735 1.00 94.06 83 HIS A CA 1
ATOM 636 C C . HIS A 1 83 ? -1.597 7.334 3.218 1.00 94.06 83 HIS A C 1
ATOM 638 O O . HIS A 1 83 ? -1.945 6.303 2.647 1.00 94.06 83 HIS A O 1
ATOM 644 N N . SER A 1 84 ? -1.089 8.366 2.559 1.00 95.31 84 SER A N 1
ATOM 645 C CA . SER A 1 84 ? -0.889 8.359 1.113 1.00 95.31 84 SER A CA 1
ATOM 646 C C . SER A 1 84 ? 0.433 9.010 0.743 1.00 95.31 84 SER A C 1
ATOM 648 O O . SER A 1 84 ? 0.964 9.864 1.463 1.00 95.31 84 SER A O 1
ATOM 650 N N . GLY A 1 85 ? 1.009 8.590 -0.379 1.00 94.25 85 GLY A N 1
ATOM 651 C CA . GLY A 1 85 ? 2.281 9.144 -0.813 1.00 94.25 85 GLY A CA 1
ATOM 652 C C . GLY A 1 85 ? 2.917 8.452 -2.004 1.00 94.25 85 GLY A C 1
ATOM 653 O O . GLY A 1 85 ? 2.343 7.568 -2.634 1.00 94.25 85 GLY A O 1
ATOM 654 N N . TYR A 1 86 ? 4.140 8.904 -2.276 1.00 94.12 86 TYR A N 1
ATOM 655 C CA . TYR A 1 86 ? 5.005 8.451 -3.359 1.00 94.12 86 TYR A CA 1
ATOM 656 C C . TYR A 1 86 ? 6.362 8.117 -2.754 1.00 94.12 86 TYR A C 1
ATOM 658 O O . TYR A 1 86 ? 6.968 8.975 -2.105 1.00 94.12 86 TYR A O 1
ATOM 666 N N . VAL A 1 87 ? 6.814 6.874 -2.898 1.00 93.25 87 VAL A N 1
ATOM 667 C CA . VAL A 1 87 ? 8.037 6.399 -2.244 1.00 93.25 87 VAL A CA 1
ATOM 668 C C . VAL A 1 87 ? 8.813 5.493 -3.189 1.00 93.25 87 VAL A C 1
ATOM 670 O O . VAL A 1 87 ? 8.265 4.546 -3.742 1.00 93.25 87 VAL A O 1
ATOM 673 N N . GLU A 1 88 ? 10.101 5.772 -3.352 1.00 91.44 88 GLU A N 1
ATOM 674 C CA . GLU A 1 88 ? 11.028 4.892 -4.063 1.00 91.44 88 GLU A CA 1
ATOM 675 C C . GLU A 1 88 ? 11.334 3.646 -3.225 1.00 91.44 88 GLU A C 1
ATOM 677 O O . GLU A 1 88 ? 11.512 3.717 -2.003 1.00 91.44 88 GLU A O 1
ATOM 682 N N . SER A 1 89 ? 11.405 2.490 -3.881 1.00 89.31 89 SER A N 1
ATOM 683 C CA . SER A 1 89 ? 11.784 1.252 -3.208 1.00 89.31 89 SER A CA 1
ATOM 684 C C . SER A 1 89 ? 13.244 1.279 -2.747 1.00 89.31 89 SER A C 1
ATOM 686 O O . SER A 1 89 ? 14.130 1.893 -3.331 1.00 89.31 89 SER A O 1
ATOM 688 N N . VAL A 1 90 ? 13.525 0.547 -1.683 1.00 86.94 90 VAL A N 1
ATOM 689 C CA . VAL A 1 90 ? 14.871 0.175 -1.278 1.00 86.94 90 VAL A CA 1
ATOM 690 C C . VAL A 1 90 ? 14.916 -1.339 -1.364 1.00 86.94 90 VAL A C 1
ATOM 692 O O . VAL A 1 90 ? 14.269 -2.021 -0.570 1.00 86.94 90 VAL A O 1
ATOM 695 N N . SER A 1 91 ? 15.655 -1.866 -2.338 1.00 75.56 91 SER A N 1
ATOM 696 C CA . SER A 1 91 ? 15.833 -3.312 -2.465 1.00 75.56 91 SER A CA 1
ATOM 697 C C . SER A 1 91 ? 16.631 -3.840 -1.272 1.00 75.56 91 SER A C 1
ATOM 699 O O . SER A 1 91 ? 17.774 -3.428 -1.044 1.00 75.56 91 SER A O 1
ATOM 701 N N . LYS A 1 92 ? 16.038 -4.764 -0.514 1.00 71.81 92 LYS A N 1
ATOM 702 C CA . LYS A 1 92 ? 16.699 -5.489 0.577 1.00 71.81 92 LYS A CA 1
ATOM 703 C C . LYS A 1 92 ? 16.457 -6.976 0.389 1.00 71.81 92 LYS A C 1
ATOM 705 O O . LYS A 1 92 ? 15.329 -7.424 0.485 1.00 71.81 92 LYS A O 1
ATOM 710 N N . GLU A 1 93 ? 17.521 -7.722 0.104 1.00 66.00 93 GLU A N 1
ATOM 711 C CA . GLU A 1 93 ? 17.493 -9.197 0.061 1.00 66.00 93 GLU A CA 1
ATOM 712 C C . GLU A 1 93 ? 16.466 -9.814 -0.918 1.00 66.00 93 GLU A C 1
ATOM 714 O O . GLU A 1 93 ? 16.154 -10.992 -0.817 1.00 66.00 93 GLU A O 1
ATOM 719 N N . GLY A 1 94 ? 16.002 -9.055 -1.921 1.00 74.38 94 GLY A N 1
ATOM 720 C CA . GLY A 1 94 ? 14.994 -9.503 -2.895 1.00 74.38 94 GLY A CA 1
ATOM 721 C C . GLY A 1 94 ? 13.584 -8.965 -2.636 1.00 74.38 94 GLY A C 1
ATOM 722 O O . GLY A 1 94 ? 12.727 -9.094 -3.512 1.00 74.38 94 GLY A O 1
ATOM 723 N N . ASP A 1 95 ? 13.379 -8.299 -1.499 1.00 84.50 95 ASP A N 1
ATOM 724 C CA . ASP A 1 95 ? 12.138 -7.620 -1.137 1.00 84.50 95 ASP A CA 1
ATOM 725 C C . ASP A 1 95 ? 12.146 -6.152 -1.571 1.00 84.50 95 ASP A C 1
ATOM 727 O O . ASP A 1 95 ? 13.189 -5.480 -1.582 1.00 84.50 95 ASP A O 1
ATOM 731 N N . LEU A 1 96 ? 10.955 -5.629 -1.875 1.00 89.19 96 LEU A N 1
ATOM 732 C CA . LEU A 1 96 ? 10.747 -4.201 -2.104 1.00 89.19 96 LEU A CA 1
ATOM 733 C C . LEU A 1 96 ? 10.307 -3.548 -0.800 1.00 89.19 96 LEU A C 1
ATOM 735 O O . LEU A 1 96 ? 9.247 -3.875 -0.273 1.00 89.19 96 LEU A O 1
ATOM 739 N N . VAL A 1 97 ? 11.099 -2.606 -0.291 1.00 93.00 97 VAL A N 1
ATOM 740 C CA . VAL A 1 97 ? 10.767 -1.871 0.936 1.00 93.00 97 VAL A CA 1
ATOM 741 C C . VAL A 1 97 ? 10.615 -0.387 0.636 1.00 93.00 97 VAL A C 1
ATOM 743 O O . VAL A 1 97 ? 11.562 0.261 0.204 1.00 93.00 97 VAL A O 1
ATOM 746 N N . PHE A 1 98 ? 9.451 0.175 0.932 1.00 93.62 98 PHE A N 1
ATOM 747 C CA . PHE A 1 98 ? 9.109 1.578 0.736 1.00 93.62 98 PHE A CA 1
ATOM 748 C C . PHE A 1 98 ? 9.030 2.271 2.097 1.00 93.62 98 PHE A C 1
ATOM 750 O O . PHE A 1 98 ? 8.148 1.989 2.909 1.00 93.62 98 PHE A O 1
ATOM 757 N N . ASN A 1 99 ? 9.973 3.175 2.361 1.00 92.62 99 ASN A N 1
ATOM 758 C CA . ASN A 1 99 ? 10.049 3.912 3.623 1.00 92.62 99 ASN A CA 1
ATOM 759 C C . ASN A 1 99 ? 9.444 5.310 3.441 1.00 92.62 99 ASN A C 1
ATOM 761 O O . ASN A 1 99 ? 10.140 6.251 3.057 1.00 92.62 99 ASN A O 1
ATOM 765 N N . GLY A 1 100 ? 8.140 5.428 3.685 1.00 89.56 100 GLY A N 1
ATOM 766 C CA . GLY A 1 100 ? 7.446 6.709 3.753 1.00 89.56 100 GLY A CA 1
ATOM 767 C C . GLY A 1 100 ? 7.812 7.501 5.011 1.00 89.56 100 GLY A C 1
ATOM 768 O O . GLY A 1 100 ? 8.600 7.068 5.854 1.00 89.56 100 GLY A O 1
ATOM 769 N N . HIS A 1 101 ? 7.233 8.693 5.148 1.00 87.56 101 HIS A N 1
ATOM 770 C CA . HIS A 1 101 ? 7.512 9.568 6.290 1.00 87.56 101 HIS A CA 1
ATOM 771 C C . HIS A 1 101 ? 7.035 8.956 7.619 1.00 87.56 101 HIS A C 1
ATOM 773 O O . HIS A 1 101 ? 7.754 8.932 8.618 1.00 87.56 101 HIS A O 1
ATOM 779 N N . ASP A 1 102 ? 5.820 8.430 7.615 1.00 91.00 102 ASP A N 1
ATOM 780 C CA . ASP A 1 102 ? 5.064 7.949 8.767 1.00 91.00 102 ASP A CA 1
ATOM 781 C C . ASP A 1 102 ? 4.569 6.506 8.587 1.00 91.00 102 ASP A C 1
ATOM 783 O O . ASP A 1 102 ? 3.889 5.973 9.458 1.00 91.00 102 ASP A O 1
ATOM 787 N N . ILE A 1 103 ? 4.953 5.850 7.494 1.00 94.44 103 ILE A N 1
ATOM 788 C CA . ILE A 1 103 ? 4.542 4.491 7.151 1.00 94.44 103 ILE A CA 1
ATOM 789 C C . ILE A 1 103 ? 5.679 3.761 6.437 1.00 94.44 103 ILE A C 1
ATOM 791 O O . ILE A 1 103 ? 6.411 4.342 5.638 1.00 94.44 103 ILE A O 1
ATOM 795 N N . THR A 1 104 ? 5.834 2.478 6.739 1.00 95.38 104 THR A N 1
ATOM 796 C CA . THR A 1 104 ? 6.750 1.566 6.052 1.00 95.38 104 THR A CA 1
ATOM 797 C C . THR A 1 104 ? 5.935 0.451 5.421 1.00 95.38 104 THR A C 1
ATOM 799 O O . THR A 1 104 ? 5.114 -0.164 6.101 1.00 95.38 104 THR A O 1
ATOM 802 N N . ILE A 1 105 ? 6.169 0.193 4.138 1.00 96.31 105 ILE A N 1
ATOM 803 C CA . ILE A 1 105 ? 5.461 -0.815 3.345 1.00 96.31 105 ILE A CA 1
ATOM 804 C C . ILE A 1 105 ? 6.508 -1.766 2.773 1.00 96.31 105 ILE A C 1
ATOM 806 O O . ILE A 1 105 ? 7.488 -1.306 2.188 1.00 96.31 105 ILE A O 1
ATOM 810 N N . SER A 1 106 ? 6.328 -3.075 2.914 1.00 94.94 106 SER A N 1
ATOM 811 C CA . SER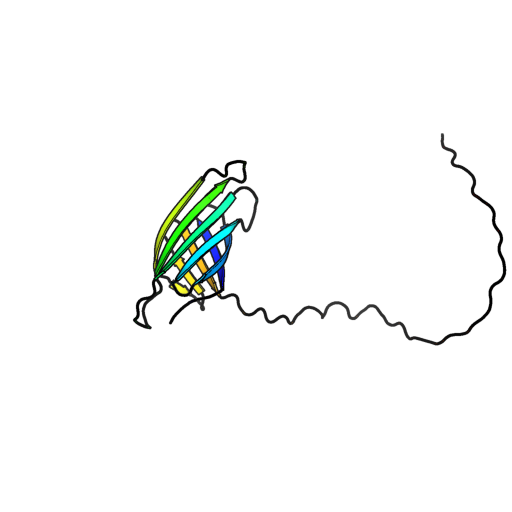 A 1 106 ? 7.205 -4.059 2.279 1.00 94.94 106 SER A CA 1
ATOM 812 C C . SER A 1 106 ? 6.423 -5.088 1.481 1.00 94.94 106 SER A C 1
ATOM 814 O O . SER A 1 106 ? 5.425 -5.626 1.958 1.00 94.94 106 SER A O 1
ATOM 816 N N . PHE A 1 107 ? 6.882 -5.341 0.254 1.00 93.62 107 PHE A N 1
ATOM 817 C CA . PHE A 1 107 ? 6.370 -6.385 -0.627 1.00 93.62 107 PHE A CA 1
ATOM 818 C C . PHE A 1 107 ? 7.394 -7.509 -0.684 1.00 93.62 107 PHE A C 1
ATOM 820 O O . PHE A 1 107 ? 8.517 -7.321 -1.164 1.00 93.62 107 PHE A O 1
ATOM 827 N N . HIS A 1 108 ? 6.976 -8.676 -0.218 1.00 91.50 108 HIS A N 1
ATOM 828 C CA . HIS A 1 108 ? 7.744 -9.906 -0.269 1.00 91.50 108 HIS A CA 1
ATOM 829 C C . HIS A 1 108 ? 7.173 -10.751 -1.393 1.00 91.50 108 HIS A C 1
ATOM 831 O O . HIS A 1 108 ? 5.958 -10.958 -1.473 1.00 91.50 108 HIS A O 1
ATOM 837 N N . LYS A 1 109 ? 8.031 -11.234 -2.292 1.00 85.06 109 LYS A N 1
ATOM 838 C CA . LYS A 1 109 ? 7.570 -12.249 -3.239 1.00 85.06 109 LYS A CA 1
ATOM 839 C C . LYS A 1 109 ? 7.156 -13.460 -2.428 1.00 85.06 109 LYS A C 1
ATOM 841 O O . LYS A 1 109 ? 7.943 -13.928 -1.609 1.00 85.06 109 LYS A O 1
ATOM 846 N N . ALA A 1 110 ? 5.955 -13.968 -2.682 1.00 70.12 110 ALA A N 1
ATOM 847 C CA . ALA A 1 110 ? 5.590 -15.276 -2.180 1.00 70.12 110 ALA A CA 1
ATOM 848 C C . ALA A 1 110 ? 6.631 -16.259 -2.730 1.00 70.12 110 ALA A C 1
ATOM 850 O O . ALA A 1 110 ? 6.650 -16.541 -3.932 1.00 70.12 110 ALA A O 1
ATOM 851 N N . GLU A 1 111 ? 7.560 -16.721 -1.888 1.00 59.88 111 GLU A N 1
ATOM 852 C CA . GLU A 1 111 ? 8.374 -17.872 -2.249 1.00 59.88 111 GLU A CA 1
ATOM 853 C C . GLU A 1 111 ? 7.386 -18.978 -2.619 1.00 59.88 111 GLU A C 1
ATOM 855 O O . GLU A 1 111 ? 6.402 -19.194 -1.902 1.00 59.88 111 GLU A O 1
ATOM 860 N N . GLU A 1 112 ? 7.601 -19.651 -3.754 1.00 47.81 112 GLU A N 1
ATOM 861 C CA . GLU A 1 112 ? 6.909 -20.904 -4.031 1.00 47.81 112 GLU A CA 1
ATOM 862 C C . GLU A 1 112 ? 7.156 -21.791 -2.812 1.00 47.81 112 GLU A C 1
ATOM 864 O O . GLU A 1 112 ? 8.253 -22.327 -2.643 1.00 47.81 112 GLU A O 1
ATOM 869 N N . GLN A 1 113 ? 6.169 -21.879 -1.914 1.00 39.00 113 GLN A N 1
ATOM 870 C CA . GLN A 1 113 ? 6.247 -22.747 -0.759 1.00 39.00 113 GLN A CA 1
ATOM 871 C C . GLN A 1 113 ? 6.466 -24.138 -1.319 1.00 39.00 113 GLN A C 1
ATOM 873 O O . GLN A 1 113 ? 5.564 -24.766 -1.874 1.00 39.00 113 GLN A O 1
ATOM 878 N N . ASN A 1 114 ? 7.703 -24.601 -1.215 1.00 33.66 114 ASN A N 1
ATOM 879 C CA . ASN A 1 114 ? 8.060 -25.962 -1.503 1.00 33.66 114 ASN A CA 1
ATOM 880 C C . ASN A 1 114 ? 7.320 -26.782 -0.444 1.00 33.66 114 ASN A C 1
ATOM 882 O O . ASN A 1 114 ? 7.741 -26.852 0.711 1.00 33.66 114 ASN A O 1
ATOM 886 N N . VAL A 1 115 ? 6.143 -27.298 -0.809 1.00 37.25 115 VAL A N 1
ATOM 887 C CA . VAL A 1 115 ? 5.304 -28.163 0.021 1.00 37.25 115 VAL A CA 1
ATOM 888 C C . VAL A 1 115 ? 6.061 -29.474 0.223 1.00 37.25 115 VAL A C 1
ATOM 890 O O . VAL A 1 115 ? 5.799 -30.480 -0.426 1.00 37.25 115 VAL A O 1
ATOM 893 N N . GLN A 1 116 ? 7.062 -29.457 1.096 1.00 43.38 116 GLN A N 1
ATOM 894 C CA . GLN A 1 116 ? 7.794 -30.632 1.539 1.00 43.38 116 GLN A CA 1
ATOM 895 C C . GLN A 1 116 ? 8.402 -30.372 2.918 1.00 43.38 116 GLN A C 1
ATOM 897 O O . GLN A 1 116 ? 9.606 -30.213 3.080 1.00 43.38 116 GLN A O 1
ATOM 902 N N . LYS A 1 117 ? 7.530 -30.344 3.931 1.00 40.91 117 LYS A N 1
ATOM 903 C CA . LYS A 1 117 ? 7.760 -31.014 5.222 1.00 40.91 117 LYS A CA 1
ATOM 904 C C . LYS A 1 117 ? 6.498 -30.962 6.085 1.00 40.91 117 LYS A C 1
ATOM 906 O O . LYS A 1 117 ? 6.413 -30.266 7.087 1.00 40.91 117 LYS A O 1
ATOM 911 N N . VAL A 1 118 ? 5.509 -31.754 5.692 1.00 42.94 118 VAL A N 1
ATOM 912 C CA . VAL A 1 118 ? 4.686 -32.465 6.673 1.00 42.94 118 VAL A CA 1
ATOM 913 C C . VAL A 1 118 ? 5.050 -33.935 6.507 1.00 42.94 118 VAL A C 1
ATOM 915 O O . VAL A 1 118 ? 5.160 -34.394 5.374 1.00 42.94 118 VAL A O 1
ATOM 918 N N . GLN A 1 119 ? 5.210 -34.632 7.633 1.00 40.41 119 GLN A N 1
ATOM 919 C CA . GLN A 1 119 ? 5.600 -36.040 7.811 1.00 40.41 119 GLN A CA 1
ATOM 920 C C . GLN A 1 119 ? 7.084 -36.284 8.088 1.00 40.41 119 GLN A C 1
ATOM 922 O O . GLN A 1 119 ? 7.805 -36.859 7.285 1.00 40.41 119 GLN A O 1
ATOM 927 N N . GLU A 1 120 ? 7.500 -35.925 9.300 1.00 40.56 120 GLU A N 1
ATOM 928 C CA . GLU A 1 120 ? 8.437 -36.762 10.060 1.00 40.56 120 GLU A CA 1
ATOM 929 C C . GLU A 1 120 ? 8.176 -36.594 11.567 1.00 40.56 120 GLU A C 1
ATOM 931 O O . GLU A 1 120 ? 9.065 -36.305 12.351 1.00 40.56 120 GLU A O 1
ATOM 936 N N . GLU A 1 121 ? 6.911 -36.729 11.974 1.00 42.66 121 GLU A N 1
ATOM 937 C CA . GLU A 1 121 ? 6.534 -36.899 13.385 1.00 42.66 121 GLU A CA 1
ATOM 938 C C . GLU A 1 121 ? 5.234 -37.718 13.466 1.00 42.66 121 GLU A C 1
ATOM 940 O O . GLU A 1 121 ? 4.190 -37.230 13.860 1.00 42.66 121 GLU A O 1
ATOM 945 N N . GLU A 1 122 ? 5.280 -38.962 12.976 1.00 39.50 122 GLU A N 1
ATOM 946 C CA . GLU A 1 122 ? 4.433 -40.075 13.451 1.00 39.50 122 GLU A CA 1
ATOM 947 C C . GLU A 1 122 ? 4.940 -41.395 12.834 1.00 39.50 122 GLU A C 1
ATOM 949 O O . GLU A 1 122 ? 4.298 -42.055 12.023 1.00 39.50 122 GLU A O 1
ATOM 954 N N . GLN A 1 123 ? 6.163 -41.779 13.201 1.00 42.88 123 GLN A N 1
ATOM 955 C CA . GLN A 1 123 ? 6.639 -43.160 13.088 1.00 42.88 123 GLN A CA 1
ATOM 956 C C . GLN A 1 123 ? 7.053 -43.651 14.475 1.00 42.88 123 GLN A C 1
ATOM 958 O O . GLN A 1 123 ? 8.208 -43.971 14.714 1.00 42.88 123 GLN A O 1
ATOM 963 N N . GLU A 1 124 ? 6.096 -43.713 15.403 1.00 44.34 124 GLU A N 1
ATOM 964 C CA . GLU A 1 124 ? 6.215 -44.608 16.560 1.00 44.34 124 GLU A CA 1
ATOM 965 C C . GLU A 1 124 ? 4.846 -44.972 17.159 1.00 44.34 124 GLU A C 1
ATOM 967 O O . GLU A 1 124 ? 4.626 -44.859 18.357 1.00 44.34 124 GLU A O 1
ATOM 972 N N . ALA A 1 125 ? 3.886 -45.404 16.334 1.00 46.44 125 ALA A N 1
ATOM 973 C CA . ALA A 1 125 ? 2.683 -46.078 16.837 1.00 46.44 125 ALA A CA 1
ATOM 974 C C . ALA A 1 125 ? 1.942 -46.856 15.736 1.00 46.44 125 ALA A C 1
ATOM 976 O O . ALA A 1 125 ? 0.879 -46.432 15.302 1.00 46.44 125 ALA A O 1
ATOM 977 N N . ALA A 1 126 ? 2.483 -47.993 15.283 1.00 37.03 126 ALA A N 1
ATOM 978 C CA . ALA A 1 126 ? 1.683 -49.124 14.779 1.00 37.03 126 ALA A CA 1
ATOM 979 C C . ALA A 1 126 ? 2.587 -50.298 14.367 1.00 37.03 126 ALA A C 1
ATOM 981 O O 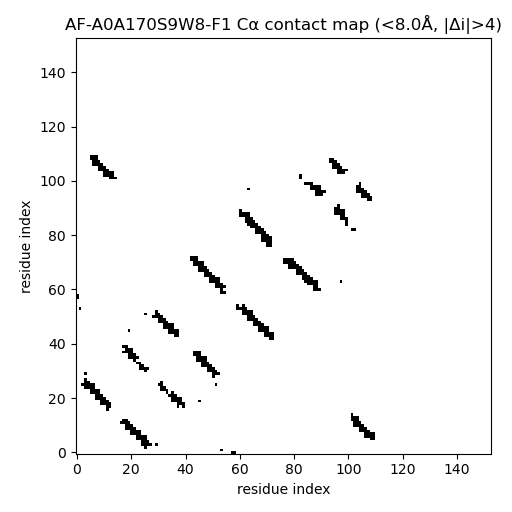. ALA A 1 126 ? 2.787 -50.570 13.185 1.00 37.03 126 ALA A O 1
ATOM 982 N N . GLU A 1 127 ? 3.099 -51.046 15.343 1.00 42.12 127 GLU A N 1
ATOM 983 C CA . GLU A 1 127 ? 3.446 -52.445 15.096 1.00 42.12 127 GLU A CA 1
ATOM 984 C C . GLU A 1 127 ? 2.159 -53.269 15.271 1.00 42.12 127 GLU A C 1
ATOM 986 O O . GLU A 1 127 ? 1.817 -53.694 16.371 1.00 42.12 127 GLU A O 1
ATOM 991 N N . ILE A 1 128 ? 1.383 -53.438 14.196 1.00 41.31 128 ILE A N 1
ATOM 992 C CA . ILE A 1 128 ? 0.308 -54.439 14.144 1.00 41.31 128 ILE A CA 1
ATOM 993 C C . ILE A 1 128 ? 0.554 -55.315 12.917 1.00 41.31 128 ILE A C 1
ATOM 995 O O . ILE A 1 128 ? 0.292 -54.924 11.781 1.00 41.31 128 ILE A O 1
ATOM 999 N N . GLN A 1 129 ? 1.088 -56.513 13.163 1.00 36.34 129 GLN A N 1
ATOM 1000 C CA . GLN A 1 129 ? 1.144 -57.592 12.179 1.00 36.34 129 GLN A CA 1
ATOM 1001 C C . GLN A 1 129 ? -0.278 -58.103 11.885 1.00 36.34 129 GLN A C 1
ATOM 1003 O O . GLN A 1 129 ? -1.048 -58.303 12.828 1.00 36.34 129 GLN A O 1
ATOM 1008 N N . PRO A 1 130 ? -0.640 -58.390 10.624 1.00 38.84 130 PRO A N 1
ATOM 1009 C CA . PRO A 1 130 ? -1.869 -59.102 10.321 1.00 38.84 130 PRO A CA 1
ATOM 1010 C C . PRO A 1 130 ? -1.610 -60.614 10.393 1.00 38.84 130 PRO A C 1
ATOM 1012 O O . PRO A 1 130 ? -0.782 -61.140 9.651 1.00 38.84 130 PRO A O 1
ATOM 1015 N N . GLN A 1 131 ? -2.332 -61.326 11.261 1.00 39.88 131 GLN A N 1
ATOM 1016 C CA . GLN A 1 131 ? -2.513 -62.771 11.125 1.00 39.88 131 GLN A CA 1
ATOM 1017 C C . GLN A 1 131 ? -3.992 -63.118 10.985 1.00 39.88 131 GLN A C 1
ATOM 1019 O O . GLN A 1 131 ? -4.872 -62.538 11.617 1.00 39.88 131 GLN A O 1
ATOM 1024 N N . GLU A 1 132 ? -4.202 -64.030 10.047 1.00 39.84 132 GLU A N 1
ATOM 1025 C CA . GLU A 1 132 ? -5.427 -64.370 9.354 1.00 39.84 132 GLU A CA 1
ATOM 1026 C C . GLU A 1 132 ? -6.516 -65.000 10.231 1.00 39.84 132 GLU A C 1
ATOM 1028 O O . GLU A 1 132 ? -6.269 -65.658 11.239 1.00 39.84 132 GLU A O 1
ATOM 1033 N N . ALA A 1 133 ? -7.739 -64.802 9.744 1.00 42.06 133 ALA A N 1
ATOM 1034 C CA . ALA A 1 133 ? -8.976 -65.507 10.036 1.00 42.06 133 ALA A CA 1
ATOM 1035 C C . ALA A 1 133 ? -8.838 -66.918 10.646 1.00 42.06 133 ALA A C 1
ATOM 1037 O O . ALA A 1 133 ? -8.316 -67.840 10.020 1.00 42.06 133 ALA A O 1
ATOM 1038 N N . GLN A 1 134 ? -9.496 -67.122 11.791 1.00 38.34 134 GLN A N 1
ATOM 1039 C CA . GLN A 1 134 ? -10.184 -68.378 12.077 1.00 38.34 134 GLN A CA 1
ATOM 1040 C C . GLN A 1 134 ? -11.611 -68.101 12.557 1.00 38.34 134 GLN A C 1
ATOM 1042 O O . GLN A 1 134 ? -11.866 -67.356 13.499 1.00 38.34 134 GLN A O 1
ATOM 1047 N N . GLU A 1 135 ? -12.524 -68.703 11.810 1.00 44.75 135 GLU A N 1
ATOM 1048 C CA . GLU A 1 135 ? -13.975 -68.636 11.845 1.00 44.75 135 GLU A CA 1
ATOM 1049 C C . GLU A 1 135 ? -14.520 -69.606 12.908 1.00 44.75 135 GLU A C 1
ATOM 1051 O O . GLU A 1 135 ? -14.257 -70.801 12.803 1.00 44.75 135 GLU A O 1
ATOM 1056 N N . VAL A 1 136 ? -15.295 -69.140 13.902 1.00 39.12 136 VAL A N 1
ATOM 1057 C CA . VAL A 1 136 ? -16.223 -70.003 14.667 1.00 39.12 136 VAL A CA 1
ATOM 1058 C C . VAL A 1 136 ? -17.482 -69.219 15.090 1.00 39.12 136 VAL A C 1
ATOM 1060 O O . VAL A 1 136 ? -17.417 -68.055 15.470 1.00 39.12 136 VAL A O 1
ATOM 1063 N N . GLN A 1 137 ? -18.620 -69.901 14.953 1.00 35.16 137 GLN A N 1
ATOM 1064 C CA . GLN A 1 137 ? -20.031 -69.490 14.852 1.00 35.16 137 GLN A CA 1
ATOM 1065 C C . GLN A 1 137 ? -20.740 -68.883 16.097 1.00 35.16 137 GLN A C 1
ATOM 1067 O O . GLN A 1 137 ? -20.214 -68.960 17.205 1.00 35.16 137 GLN A O 1
ATOM 1072 N N . PRO A 1 138 ? -21.972 -68.331 15.924 1.00 46.75 138 PRO A N 1
ATOM 1073 C CA . PRO A 1 138 ? -22.724 -67.578 16.933 1.00 46.75 138 PRO A CA 1
ATOM 1074 C C . PRO A 1 138 ? -23.772 -68.419 17.694 1.00 46.75 138 PRO A C 1
ATOM 1076 O O . PRO A 1 138 ? -24.566 -69.120 17.073 1.00 46.75 138 PRO A O 1
ATOM 1079 N N . GLN A 1 139 ? -23.847 -68.275 19.022 1.00 37.34 139 GLN A N 1
ATOM 1080 C CA . GLN A 1 139 ? -24.969 -68.670 19.901 1.00 37.34 139 GLN A CA 1
ATOM 1081 C C . GLN A 1 139 ? -24.884 -67.781 21.156 1.00 37.34 139 GLN A C 1
ATOM 1083 O O . GLN A 1 139 ? -23.785 -67.538 21.634 1.00 37.34 139 GLN A O 1
ATOM 1088 N N . GLU A 1 140 ? -25.911 -67.226 21.783 1.00 38.94 140 GLU A N 1
ATOM 1089 C CA . GLU A 1 140 ? -27.361 -67.201 21.636 1.00 38.94 140 GLU A CA 1
ATOM 1090 C C . GLU A 1 140 ? -27.820 -65.941 22.395 1.00 38.94 140 GLU A C 1
ATOM 1092 O O . GLU A 1 140 ? -27.122 -65.431 23.274 1.00 38.94 140 GLU A O 1
ATOM 1097 N N . ALA A 1 141 ? -28.992 -65.427 22.044 1.00 46.12 141 ALA A N 1
ATOM 1098 C CA . ALA A 1 141 ? -29.608 -64.289 22.700 1.00 46.12 141 ALA A CA 1
ATOM 1099 C C . ALA A 1 141 ? -29.900 -64.558 24.188 1.00 46.12 141 ALA A C 1
ATOM 1101 O O . ALA A 1 141 ? -30.447 -65.603 24.533 1.00 46.12 141 ALA A O 1
ATOM 1102 N N . GLN A 1 142 ? -29.664 -63.560 25.043 1.00 38.78 142 GLN A N 1
ATOM 1103 C CA . GLN A 1 142 ? -30.525 -63.316 26.199 1.00 38.78 142 GLN A CA 1
ATOM 1104 C C . GLN A 1 142 ? -30.684 -61.809 26.432 1.00 38.78 142 GLN A C 1
ATOM 1106 O O . GLN A 1 142 ? -29.809 -61.111 26.935 1.00 38.78 142 GLN A O 1
ATOM 1111 N N . GLU A 1 143 ? -31.840 -61.337 25.980 1.00 47.12 143 GLU A N 1
ATOM 1112 C CA . GLU A 1 143 ? -32.569 -60.155 26.431 1.00 47.12 143 GLU A CA 1
ATOM 1113 C C . GLU A 1 143 ? -32.693 -60.165 27.971 1.00 47.12 143 GLU A C 1
ATOM 1115 O O . GLU A 1 143 ? -32.996 -61.225 28.505 1.00 47.12 143 GLU A O 1
ATOM 1120 N N . VAL A 1 144 ? -32.472 -59.040 28.673 1.00 42.59 144 VAL A N 1
ATOM 1121 C CA . VAL A 1 144 ? -33.417 -58.384 29.619 1.00 42.59 144 VAL A CA 1
ATOM 1122 C C . VAL A 1 144 ? -32.851 -57.009 30.062 1.00 42.59 144 VAL A C 1
ATOM 1124 O O . VAL A 1 144 ? -31.660 -56.826 30.285 1.00 42.59 144 VAL A O 1
ATOM 1127 N N . GLN A 1 145 ? -33.783 -56.058 30.128 1.00 36.25 145 GLN A N 1
ATOM 1128 C CA . GLN A 1 145 ? -33.781 -54.600 30.330 1.00 36.25 145 GLN A CA 1
ATOM 1129 C C . GLN A 1 145 ? -33.339 -54.044 31.722 1.00 36.25 145 GLN A C 1
ATOM 1131 O O . GLN A 1 145 ? -33.049 -54.824 32.626 1.00 36.25 145 GLN A O 1
ATOM 1136 N N . PRO A 1 146 ? -33.267 -52.695 31.900 1.00 47.59 146 PRO A N 1
ATOM 1137 C CA . PRO A 1 146 ? -32.478 -52.001 32.927 1.00 47.59 146 PRO A CA 1
ATOM 1138 C C . PRO A 1 146 ? -33.247 -51.740 34.235 1.00 47.59 146 PRO A C 1
ATOM 1140 O O . PRO A 1 146 ? -34.473 -51.664 34.228 1.00 47.59 146 PRO A O 1
ATOM 1143 N N . GLN A 1 147 ? -32.533 -51.501 35.345 1.00 41.75 147 GLN A N 1
ATOM 1144 C CA . GLN A 1 147 ? -33.126 -50.949 36.571 1.00 41.75 147 GLN A CA 1
ATOM 1145 C C . GLN A 1 147 ? -32.447 -49.652 37.029 1.00 41.75 147 GLN A C 1
ATOM 1147 O O . GLN A 1 147 ? -31.290 -49.627 37.433 1.00 41.75 147 GLN A O 1
ATOM 1152 N N . GLU A 1 148 ? -33.242 -48.592 36.873 1.00 45.31 148 GLU A N 1
ATOM 1153 C CA . GLU A 1 148 ? -33.505 -47.453 37.758 1.00 45.31 148 GLU A CA 1
ATOM 1154 C C . GLU A 1 148 ? -32.414 -46.889 38.686 1.00 45.31 148 GLU A C 1
ATOM 1156 O O . GLU A 1 148 ? -31.947 -47.491 39.647 1.00 45.31 148 GLU A O 1
ATOM 1161 N N . VAL A 1 149 ? -32.168 -45.604 38.424 1.00 47.31 149 VAL A N 1
ATOM 1162 C CA . VAL A 1 149 ? -31.824 -44.510 39.339 1.00 47.31 149 VAL A CA 1
ATOM 1163 C C . VAL A 1 149 ? -32.426 -44.682 40.741 1.00 47.31 149 VAL A C 1
ATOM 1165 O O . VAL A 1 149 ? -33.634 -44.864 40.861 1.00 47.31 149 VAL A O 1
ATOM 1168 N N . GLN A 1 150 ? -31.640 -44.427 41.792 1.00 39.19 150 GLN A N 1
ATOM 1169 C CA . GLN A 1 150 ? -32.166 -43.740 42.974 1.00 39.19 150 GLN A CA 1
ATOM 1170 C C . GLN A 1 150 ? -31.103 -42.881 43.671 1.00 39.19 150 GLN A C 1
ATOM 1172 O O . GLN A 1 150 ? -29.976 -43.297 43.921 1.00 39.19 150 GLN A O 1
ATOM 1177 N N . ASN A 1 151 ? -31.524 -41.638 43.892 1.00 39.47 151 ASN A N 1
ATOM 1178 C CA . ASN A 1 151 ? -30.868 -40.514 44.546 1.00 39.47 151 ASN A CA 1
ATOM 1179 C C . ASN A 1 151 ? -31.036 -40.589 46.077 1.00 39.47 151 ASN A C 1
ATOM 1181 O O . ASN A 1 151 ? -31.971 -41.237 46.542 1.00 39.47 151 ASN A O 1
ATOM 1185 N N . ALA A 1 152 ? -30.260 -39.742 46.771 1.00 37.25 152 ALA A N 1
ATOM 1186 C CA . ALA A 1 152 ? -30.382 -39.311 48.177 1.00 37.25 152 ALA A CA 1
ATOM 1187 C C . ALA A 1 152 ? -30.018 -40.385 49.225 1.00 37.25 152 ALA A C 1
ATOM 1189 O O . ALA A 1 152 ? -30.401 -41.540 49.102 1.00 37.25 152 ALA A O 1
ATOM 1190 N N . GLU A 1 153 ? -29.234 -40.099 50.265 1.00 37.94 153 GLU A N 1
ATOM 1191 C CA . GLU A 1 153 ? -29.065 -38.869 51.056 1.00 37.94 153 GLU A CA 1
ATOM 1192 C C . GLU A 1 153 ? -27.661 -38.830 51.690 1.00 37.94 153 GLU A C 1
ATOM 1194 O O . GLU A 1 153 ? -27.124 -39.925 51.990 1.00 37.94 153 GLU A O 1
#

Organism: Ehrlichia ruminantium (NCBI:txid779)